Protein AF-W2Y285-F1 (afdb_monomer)

Structure (mmCIF, N/CA/C/O backbone):
data_AF-W2Y285-F1
#
_entry.id   AF-W2Y285-F1
#
loop_
_atom_site.group_PDB
_atom_site.id
_atom_site.type_symbol
_atom_site.label_atom_id
_atom_site.label_alt_id
_atom_site.label_comp_id
_atom_site.label_asym_id
_atom_site.label_entity_id
_atom_site.label_seq_id
_atom_site.pdbx_PDB_ins_code
_atom_site.Cartn_x
_atom_site.Cartn_y
_atom_site.Cartn_z
_atom_site.occupancy
_atom_site.B_iso_or_equiv
_atom_site.auth_seq_id
_atom_site.auth_comp_id
_atom_site.auth_asym_id
_atom_site.auth_atom_id
_atom_site.pdbx_PDB_model_num
ATOM 1 N N . MET A 1 1 ? -19.861 -3.369 19.727 1.00 42.53 1 MET A N 1
ATOM 2 C CA . MET A 1 1 ? -20.508 -2.576 18.660 1.00 42.53 1 MET A CA 1
ATOM 3 C C . MET A 1 1 ? -19.408 -2.102 17.716 1.00 42.53 1 MET A C 1
ATOM 5 O O . MET A 1 1 ? -18.874 -1.024 17.907 1.00 42.53 1 MET A O 1
ATOM 9 N N . ILE A 1 2 ? -18.931 -2.977 16.824 1.00 50.28 2 ILE A N 1
ATOM 10 C CA . ILE A 1 2 ? -17.617 -2.781 16.173 1.00 50.28 2 ILE A CA 1
ATOM 11 C C . ILE A 1 2 ? -17.681 -1.735 15.048 1.00 50.28 2 ILE A C 1
ATOM 13 O O . ILE A 1 2 ? -16.679 -1.100 14.750 1.00 50.28 2 ILE A O 1
ATOM 17 N N . LEU A 1 3 ? -18.869 -1.461 14.503 1.00 57.12 3 LEU A N 1
ATOM 18 C CA . LEU A 1 3 ? -19.083 -0.427 13.496 1.00 57.12 3 LEU A CA 1
ATOM 19 C C . LEU A 1 3 ? -20.461 0.212 13.722 1.00 57.12 3 LEU A C 1
ATOM 21 O O . LEU A 1 3 ? -21.474 -0.312 13.271 1.00 57.12 3 LEU A O 1
ATOM 25 N N . ASN A 1 4 ? -20.518 1.327 14.459 1.00 66.38 4 ASN A N 1
ATOM 26 C CA . ASN A 1 4 ? -21.717 2.175 14.528 1.00 66.38 4 ASN A CA 1
ATOM 27 C C . ASN A 1 4 ? -21.811 3.011 13.239 1.00 66.38 4 ASN A C 1
ATOM 29 O O . ASN A 1 4 ? -21.623 4.226 13.264 1.00 66.38 4 ASN A O 1
ATOM 33 N N . LEU A 1 5 ? -21.958 2.332 12.098 1.00 68.94 5 LEU A N 1
ATOM 34 C CA . LEU A 1 5 ? -21.995 2.971 10.787 1.00 68.94 5 LEU A CA 1
ATOM 35 C C . LEU A 1 5 ? -23.399 3.505 10.518 1.00 68.94 5 LEU A C 1
ATOM 37 O O . LEU A 1 5 ? -24.388 2.787 10.673 1.00 68.94 5 LEU A O 1
ATOM 41 N N . SER A 1 6 ? -23.487 4.754 10.069 1.00 82.62 6 SER A N 1
ATOM 42 C CA . SER A 1 6 ? -24.743 5.279 9.538 1.00 82.62 6 SER A CA 1
ATOM 43 C C . SER A 1 6 ? -25.088 4.594 8.209 1.00 82.62 6 SER A C 1
ATOM 45 O O . SER A 1 6 ? -24.205 4.124 7.490 1.00 82.62 6 SER A O 1
ATOM 47 N N . VAL A 1 7 ? -26.373 4.569 7.841 1.00 80.12 7 VAL A N 1
ATOM 48 C CA . VAL A 1 7 ? -26.841 4.002 6.556 1.00 80.12 7 VAL A CA 1
ATOM 49 C C . VAL A 1 7 ? -26.104 4.627 5.364 1.00 80.12 7 VAL A C 1
ATOM 51 O O . VAL A 1 7 ? -25.733 3.934 4.421 1.00 80.12 7 VAL A O 1
ATOM 54 N N . VAL A 1 8 ? -25.815 5.929 5.447 1.00 81.62 8 VAL A N 1
ATOM 55 C CA . VAL A 1 8 ? -25.022 6.661 4.449 1.00 81.62 8 VAL A CA 1
ATOM 56 C C . VAL A 1 8 ? -23.602 6.100 4.362 1.00 81.62 8 VAL A C 1
ATOM 58 O O . VAL A 1 8 ? -23.109 5.832 3.271 1.00 81.62 8 VAL A O 1
ATOM 61 N N . GLN A 1 9 ? -22.942 5.866 5.498 1.00 81.50 9 GLN A N 1
ATOM 62 C CA . GLN A 1 9 ? -21.601 5.281 5.501 1.00 81.50 9 GLN A CA 1
ATOM 63 C C . GLN A 1 9 ? -21.611 3.858 4.944 1.00 81.50 9 GLN A C 1
ATOM 65 O O . GLN A 1 9 ? -20.727 3.525 4.168 1.00 81.50 9 GLN A O 1
ATOM 70 N N . LEU A 1 10 ? -22.614 3.039 5.264 1.00 83.62 10 LEU A N 1
ATOM 71 C CA . LEU A 1 10 ? -22.713 1.680 4.727 1.00 83.62 10 LEU A CA 1
ATOM 72 C C . LEU A 1 10 ? -22.842 1.665 3.193 1.00 83.62 10 LEU A C 1
ATOM 74 O O . LEU A 1 10 ? -22.240 0.817 2.540 1.00 83.62 10 LEU A O 1
ATOM 78 N N . LEU A 1 11 ? -23.580 2.624 2.623 1.00 87.06 11 LEU A N 1
ATOM 79 C CA . LEU A 1 11 ? -23.761 2.758 1.176 1.00 87.06 11 LEU A CA 1
ATOM 80 C C . LEU A 1 11 ? -22.471 3.206 0.464 1.00 87.06 11 LEU A C 1
ATOM 82 O O . LEU A 1 11 ? -22.126 2.676 -0.591 1.00 87.06 11 LEU A O 1
ATOM 86 N N . PHE A 1 12 ? -21.757 4.183 1.031 1.00 91.06 12 PHE A N 1
ATOM 87 C CA . PHE A 1 12 ? -20.590 4.798 0.385 1.00 91.06 12 PHE A CA 1
ATOM 88 C C . PHE A 1 12 ? -19.251 4.148 0.746 1.00 91.06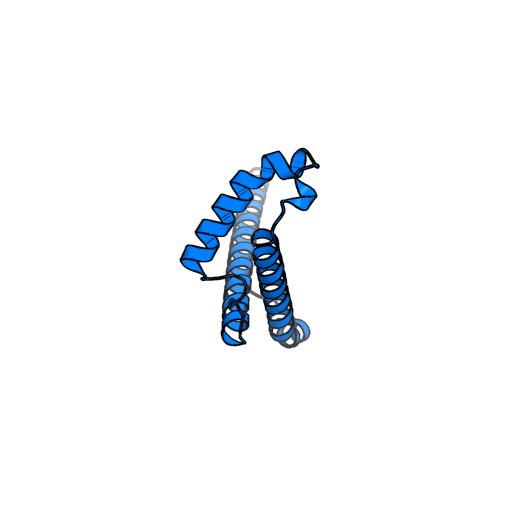 12 PHE A C 1
ATOM 90 O O . PHE A 1 12 ? -18.280 4.324 0.009 1.00 91.06 12 PHE A O 1
ATOM 97 N N . LEU A 1 13 ? -19.174 3.377 1.833 1.00 88.44 13 LEU A N 1
ATOM 98 C CA . LEU A 1 13 ? -17.935 2.730 2.265 1.00 88.44 13 LEU A CA 1
ATOM 99 C C . LEU A 1 13 ? -17.356 1.794 1.188 1.00 88.44 13 LEU A C 1
ATOM 101 O O . LEU A 1 13 ? -16.164 1.931 0.910 1.00 88.44 13 LEU A O 1
ATOM 105 N N . PRO A 1 14 ? -18.129 0.903 0.528 1.00 90.00 14 PRO A N 1
ATOM 106 C CA . PRO A 1 14 ? -17.562 0.032 -0.499 1.00 90.00 14 PRO A CA 1
ATOM 107 C C . PRO A 1 14 ? -17.004 0.811 -1.708 1.00 90.00 14 PRO A C 1
ATOM 109 O O . PRO A 1 14 ? -15.838 0.595 -2.037 1.00 90.00 14 PRO A O 1
ATOM 112 N N . PRO A 1 15 ? -17.730 1.765 -2.333 1.00 93.31 15 PRO A N 1
ATOM 113 C CA . PRO A 1 15 ? -17.168 2.591 -3.406 1.00 93.31 15 PRO A CA 1
ATOM 114 C C . PRO A 1 15 ? -15.920 3.379 -2.990 1.00 93.31 15 PRO A C 1
ATOM 116 O O . PRO A 1 15 ? -14.939 3.416 -3.733 1.00 93.31 15 PRO A O 1
ATOM 119 N N . VAL A 1 16 ? -15.921 3.974 -1.793 1.00 93.12 16 VAL A N 1
ATOM 120 C CA . VAL A 1 16 ? -14.765 4.726 -1.280 1.00 93.12 16 VAL A CA 1
ATOM 121 C C . VAL A 1 16 ? -13.562 3.808 -1.078 1.00 93.12 16 VAL A C 1
ATOM 123 O O . VAL A 1 16 ? -12.454 4.164 -1.475 1.00 93.12 16 VAL A O 1
ATOM 126 N N . LEU A 1 17 ? -13.760 2.607 -0.530 1.00 93.44 17 LEU A N 1
ATOM 127 C CA . LEU A 1 17 ? -12.687 1.625 -0.372 1.00 93.44 17 LEU A CA 1
ATOM 128 C C . LEU A 1 17 ? -12.090 1.210 -1.718 1.00 93.44 17 LEU A C 1
ATOM 130 O O . LEU A 1 17 ? -10.868 1.108 -1.826 1.00 93.44 17 LEU A O 1
ATOM 134 N N . LEU A 1 18 ? -12.915 1.014 -2.749 1.00 95.31 18 LEU A N 1
ATOM 135 C CA . LEU A 1 18 ? -12.426 0.699 -4.094 1.00 95.31 18 LEU A CA 1
ATOM 136 C C . LEU A 1 18 ? -11.604 1.848 -4.684 1.00 95.31 18 LEU A C 1
ATOM 138 O O . LEU A 1 18 ? -10.542 1.602 -5.256 1.00 95.31 18 LEU A O 1
ATOM 142 N N . LEU A 1 19 ? -12.047 3.095 -4.501 1.00 95.50 19 LEU A N 1
ATOM 143 C CA . LEU A 1 19 ? -11.304 4.276 -4.948 1.00 95.50 19 LEU A CA 1
ATOM 144 C C . LEU A 1 19 ? -9.962 4.408 -4.226 1.00 95.50 19 LEU A C 1
ATOM 146 O O . LEU A 1 19 ? -8.930 4.561 -4.879 1.00 95.50 19 LEU A O 1
ATOM 150 N N . LEU A 1 20 ? -9.953 4.294 -2.897 1.00 95.00 20 LEU A N 1
ATOM 151 C CA . LEU A 1 20 ? -8.725 4.343 -2.100 1.00 95.00 20 LEU A CA 1
ATOM 152 C C . LEU A 1 20 ? -7.759 3.219 -2.484 1.00 95.00 20 LEU A C 1
ATOM 154 O O . LEU A 1 20 ? -6.559 3.453 -2.608 1.00 95.00 20 LEU A O 1
ATOM 158 N N . SER A 1 21 ? -8.282 2.021 -2.740 1.00 95.88 21 SER A N 1
ATOM 159 C CA . SER A 1 21 ? -7.494 0.874 -3.196 1.00 95.88 21 SER A CA 1
ATOM 160 C C . SER A 1 21 ? -6.886 1.120 -4.570 1.00 95.88 21 SER A C 1
ATOM 162 O O . SER A 1 21 ? -5.688 0.922 -4.761 1.00 95.88 21 SER A O 1
ATOM 164 N N . GLY A 1 22 ? -7.687 1.607 -5.520 1.00 95.00 22 GLY A N 1
ATOM 165 C CA . GLY A 1 22 ? -7.214 1.969 -6.852 1.00 95.00 22 GLY A CA 1
ATOM 166 C C . GLY A 1 22 ? -6.124 3.039 -6.801 1.00 95.00 22 GLY A C 1
ATOM 167 O O . GLY A 1 22 ? -5.087 2.883 -7.441 1.00 95.00 22 GLY A O 1
ATOM 168 N N . LEU A 1 23 ? -6.310 4.078 -5.983 1.00 95.44 23 LEU A N 1
ATOM 169 C CA . LEU A 1 23 ? -5.310 5.127 -5.772 1.00 95.44 23 LEU A CA 1
ATOM 170 C C . LEU A 1 23 ? -4.030 4.587 -5.130 1.00 95.44 23 LEU A C 1
ATOM 172 O O . LEU A 1 23 ? -2.937 4.939 -5.570 1.00 95.44 23 LEU A O 1
ATOM 176 N N . ALA A 1 24 ? -4.132 3.731 -4.114 1.00 94.62 24 ALA A N 1
ATOM 177 C CA . ALA A 1 24 ? -2.968 3.139 -3.461 1.00 94.62 24 ALA A CA 1
ATOM 178 C C . ALA A 1 24 ? -2.146 2.290 -4.443 1.00 94.62 24 ALA A C 1
ATOM 180 O O . ALA A 1 24 ? -0.929 2.458 -4.545 1.00 94.62 24 ALA A O 1
ATOM 181 N N . LEU A 1 25 ? -2.816 1.437 -5.220 1.00 94.56 25 LEU A N 1
ATOM 182 C CA . LEU A 1 25 ? -2.170 0.605 -6.233 1.00 94.56 25 LEU A CA 1
ATOM 183 C C . LEU A 1 25 ? -1.578 1.449 -7.370 1.00 94.56 25 LEU A C 1
ATOM 185 O O . LEU A 1 25 ? -0.445 1.214 -7.784 1.00 94.56 25 LEU A O 1
ATOM 189 N N . PHE A 1 26 ? -2.287 2.477 -7.835 1.00 93.00 26 PHE A N 1
ATOM 190 C CA . PHE A 1 26 ? -1.776 3.399 -8.850 1.00 93.00 26 PHE A CA 1
ATOM 191 C C . PHE A 1 26 ? -0.509 4.126 -8.376 1.00 93.00 26 PHE A C 1
ATOM 193 O O . PHE A 1 26 ? 0.488 4.181 -9.099 1.00 93.00 26 PHE A O 1
ATOM 200 N N . ASN A 1 27 ? -0.508 4.629 -7.138 1.00 92.75 27 ASN A N 1
ATOM 201 C CA . ASN A 1 27 ? 0.667 5.268 -6.548 1.00 92.75 27 ASN A CA 1
ATOM 202 C C . ASN A 1 27 ? 1.832 4.288 -6.405 1.00 92.75 27 ASN A C 1
ATOM 204 O O . ASN A 1 27 ? 2.953 4.623 -6.786 1.00 92.75 27 ASN A O 1
ATOM 208 N N . PHE A 1 28 ? 1.575 3.064 -5.940 1.00 91.94 28 PHE A N 1
ATOM 209 C CA . PHE A 1 28 ? 2.598 2.022 -5.877 1.00 91.94 28 PHE A CA 1
ATOM 210 C C . PHE A 1 28 ? 3.205 1.741 -7.256 1.00 91.94 28 PHE A C 1
ATOM 212 O O . PHE A 1 28 ? 4.425 1.697 -7.399 1.00 91.94 28 PHE A O 1
ATOM 219 N N . GLN A 1 29 ? 2.373 1.606 -8.291 1.00 90.50 29 GLN A N 1
ATOM 220 C CA . GLN A 1 29 ? 2.837 1.370 -9.657 1.00 90.50 29 GLN A CA 1
ATOM 221 C C . GLN A 1 29 ? 3.720 2.516 -10.168 1.00 90.50 29 GLN A C 1
ATOM 223 O O . GLN A 1 29 ? 4.740 2.263 -10.813 1.00 90.50 29 GLN A O 1
ATOM 228 N N . ASN A 1 30 ? 3.364 3.765 -9.865 1.00 89.62 30 ASN A N 1
ATOM 229 C CA . ASN A 1 30 ? 4.163 4.930 -10.246 1.00 89.62 30 ASN A CA 1
ATOM 230 C C . ASN A 1 30 ? 5.498 4.981 -9.504 1.00 89.62 30 ASN A C 1
ATOM 232 O O . ASN A 1 30 ? 6.527 5.207 -10.136 1.00 89.62 30 ASN A O 1
ATOM 236 N N . VAL A 1 31 ? 5.502 4.709 -8.197 1.00 89.00 31 VAL A N 1
ATOM 237 C CA . VAL A 1 31 ? 6.738 4.623 -7.407 1.00 89.00 31 VAL A CA 1
ATOM 238 C C . VAL A 1 31 ? 7.624 3.495 -7.927 1.00 89.00 31 VAL A C 1
ATOM 240 O O . VAL A 1 31 ? 8.816 3.704 -8.135 1.00 89.00 31 VAL A O 1
ATOM 243 N N . PHE A 1 32 ? 7.059 2.322 -8.215 1.00 88.94 32 PHE A N 1
ATOM 244 C CA . PHE A 1 32 ? 7.833 1.198 -8.732 1.00 88.94 32 PHE A CA 1
ATOM 245 C C . PHE A 1 32 ? 8.454 1.523 -10.096 1.00 88.94 32 PHE A C 1
ATOM 247 O O . PHE A 1 32 ? 9.646 1.304 -10.304 1.00 88.94 32 PHE A O 1
ATOM 254 N N . ARG A 1 33 ? 7.691 2.145 -11.002 1.00 86.31 33 ARG A N 1
ATOM 255 C CA . ARG A 1 33 ? 8.219 2.627 -12.287 1.00 86.31 33 ARG A CA 1
ATOM 256 C C . ARG A 1 33 ? 9.307 3.677 -12.113 1.00 86.31 33 ARG A C 1
ATOM 258 O O . ARG A 1 33 ? 10.324 3.597 -12.798 1.00 86.31 33 ARG A O 1
ATOM 265 N N . PHE A 1 34 ? 9.121 4.621 -11.196 1.00 84.50 34 PHE A N 1
ATOM 266 C CA . PHE A 1 34 ? 10.121 5.637 -10.885 1.00 84.50 34 PHE A CA 1
ATOM 267 C C . PHE A 1 34 ? 11.428 5.011 -10.383 1.00 84.50 34 PHE A C 1
ATOM 269 O O . PHE A 1 34 ? 12.497 5.382 -10.855 1.00 84.50 34 PHE A O 1
ATOM 276 N N . LEU A 1 35 ? 11.356 3.998 -9.513 1.00 83.44 35 LEU A N 1
ATOM 277 C CA . LEU A 1 35 ? 12.538 3.257 -9.059 1.00 83.44 35 LEU A CA 1
ATOM 278 C C . LEU A 1 35 ? 13.272 2.556 -10.211 1.00 83.44 35 LEU A C 1
ATOM 280 O O . LEU A 1 35 ? 14.487 2.403 -10.152 1.00 83.44 35 LEU A O 1
ATOM 284 N N . THR A 1 36 ? 12.555 2.154 -11.266 1.00 77.25 36 THR A N 1
ATOM 285 C CA . THR A 1 36 ? 13.150 1.563 -12.478 1.00 77.25 36 THR A CA 1
ATOM 286 C C . THR A 1 36 ? 13.627 2.573 -13.521 1.00 77.25 36 THR A C 1
ATOM 288 O O . THR A 1 36 ? 14.245 2.171 -14.509 1.00 77.25 36 THR A O 1
ATOM 291 N N . MET A 1 37 ? 13.362 3.871 -13.346 1.00 79.62 37 MET A N 1
ATOM 292 C CA . MET A 1 37 ? 13.840 4.883 -14.286 1.00 79.62 37 MET A CA 1
ATOM 293 C C . MET A 1 37 ? 15.358 5.033 -14.202 1.00 79.62 37 MET A C 1
ATOM 295 O O . MET A 1 37 ? 15.973 4.959 -13.140 1.00 79.62 37 MET A O 1
ATOM 299 N N . ASN A 1 38 ? 15.980 5.290 -15.352 1.00 72.19 38 ASN A N 1
ATOM 300 C CA . ASN A 1 38 ? 17.409 5.546 -15.405 1.00 72.19 38 ASN A CA 1
ATOM 301 C C . ASN A 1 38 ? 17.718 6.935 -14.823 1.00 72.19 38 ASN A C 1
ATOM 303 O O . ASN A 1 38 ? 17.612 7.951 -15.507 1.00 72.19 38 ASN A O 1
ATOM 307 N N . LEU A 1 39 ? 18.133 6.973 -13.557 1.00 75.56 39 LEU A N 1
ATOM 308 C CA . LEU A 1 39 ? 18.453 8.207 -12.832 1.00 75.56 39 LEU A CA 1
ATOM 309 C C . LEU A 1 39 ? 19.810 8.822 -13.224 1.00 75.56 39 LEU A C 1
ATOM 311 O O . LEU A 1 39 ? 20.244 9.781 -12.590 1.00 75.56 39 LEU A O 1
ATOM 315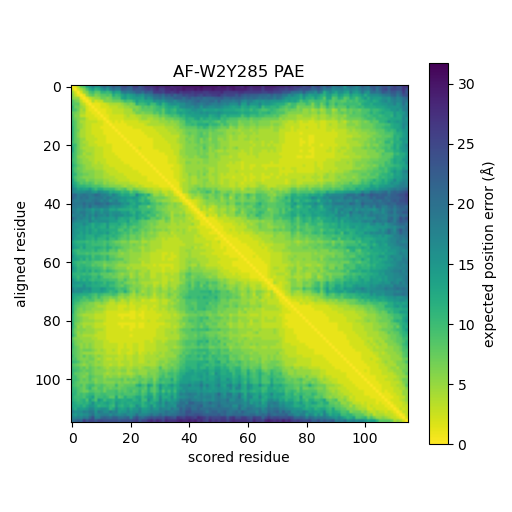 N N . LYS A 1 40 ? 20.495 8.309 -14.260 1.00 73.81 40 LYS A N 1
ATOM 316 C CA . LYS A 1 40 ? 21.845 8.751 -14.659 1.00 73.81 40 LYS A CA 1
ATOM 317 C C . LYS A 1 40 ? 21.939 10.265 -14.890 1.00 73.81 40 LYS A C 1
ATOM 319 O O . LYS A 1 40 ? 22.923 10.865 -14.475 1.00 73.81 40 LYS A O 1
ATOM 324 N N . SER A 1 41 ? 20.906 10.886 -15.462 1.00 77.50 41 SER A N 1
ATOM 325 C CA . SER A 1 41 ? 20.850 12.340 -15.695 1.00 77.50 41 SER A CA 1
ATOM 326 C C . SER A 1 41 ? 20.687 13.176 -14.417 1.00 77.50 41 SER A C 1
ATOM 328 O O . SER A 1 41 ? 20.972 14.366 -14.431 1.00 77.50 41 SER A O 1
ATOM 330 N N . TYR A 1 42 ? 20.259 12.562 -13.309 1.00 79.44 42 TYR A N 1
ATOM 331 C CA . TYR A 1 42 ? 20.017 13.217 -12.016 1.00 79.44 42 TYR A CA 1
ATOM 332 C C . TYR A 1 42 ? 21.129 12.953 -10.993 1.00 79.44 42 TYR A C 1
ATOM 334 O O . TYR A 1 42 ? 21.074 13.448 -9.870 1.00 79.44 42 TYR A O 1
ATOM 342 N N . MET A 1 43 ? 22.169 12.207 -11.382 1.00 79.25 43 MET A N 1
ATOM 343 C CA . MET A 1 43 ? 23.335 11.907 -10.541 1.00 79.25 43 MET A CA 1
ATOM 344 C C . MET A 1 43 ? 24.202 13.133 -10.236 1.00 79.25 43 MET A C 1
ATOM 346 O O . MET A 1 43 ? 25.155 13.021 -9.476 1.00 79.25 43 MET A O 1
ATOM 350 N N . THR A 1 44 ? 23.896 14.298 -10.805 1.00 84.88 44 THR A N 1
ATOM 351 C CA . THR A 1 44 ? 24.502 15.582 -10.426 1.00 84.88 44 THR A CA 1
ATOM 352 C C . THR A 1 44 ? 23.977 16.105 -9.085 1.00 84.88 44 THR A C 1
ATOM 354 O O . THR A 1 44 ? 24.611 16.963 -8.479 1.00 84.88 44 THR A O 1
ATOM 357 N N . ILE A 1 45 ? 22.848 15.579 -8.592 1.00 87.75 45 ILE A N 1
ATOM 358 C CA . ILE A 1 45 ? 22.243 15.966 -7.315 1.00 87.75 45 ILE A CA 1
ATOM 359 C C . ILE A 1 45 ? 22.802 15.062 -6.195 1.00 87.75 45 ILE A C 1
ATOM 361 O O . ILE A 1 45 ? 22.584 13.846 -6.238 1.00 87.75 45 ILE A O 1
ATOM 365 N N . PRO A 1 46 ? 23.456 15.612 -5.150 1.00 86.31 46 PRO A N 1
ATOM 366 C CA . PRO A 1 46 ? 24.084 14.820 -4.082 1.00 86.31 46 PRO A CA 1
ATOM 367 C C . PRO A 1 46 ? 23.123 13.871 -3.353 1.00 86.31 46 PRO A C 1
ATOM 369 O O . PRO A 1 46 ? 23.469 12.728 -3.061 1.00 86.31 46 PRO A O 1
ATOM 372 N N . ALA A 1 47 ? 21.884 14.313 -3.114 1.00 84.62 47 ALA A N 1
ATO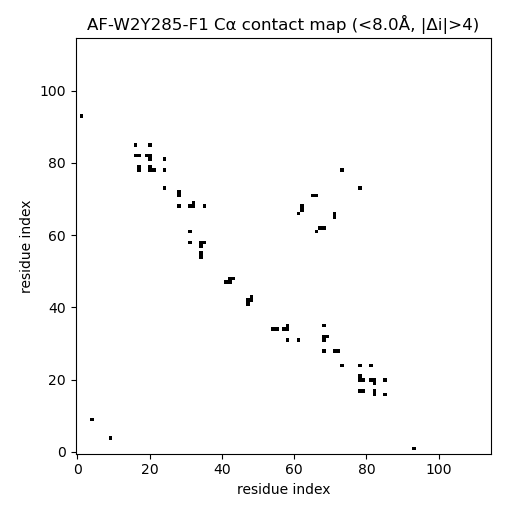M 373 C CA . ALA A 1 47 ? 20.849 13.487 -2.492 1.00 84.62 47 ALA A CA 1
ATOM 374 C C . ALA A 1 47 ? 20.454 12.276 -3.359 1.00 84.62 47 ALA A C 1
ATOM 376 O O . ALA A 1 47 ? 20.149 11.207 -2.841 1.00 84.62 47 ALA A O 1
ATOM 377 N N . VAL A 1 48 ? 20.482 12.412 -4.687 1.00 83.12 48 VAL A N 1
ATOM 378 C CA . VAL A 1 48 ? 20.170 11.303 -5.600 1.00 83.12 48 VAL A CA 1
ATOM 379 C C . VAL A 1 48 ? 21.313 10.290 -5.608 1.00 83.12 48 VAL A C 1
ATOM 381 O O . VAL A 1 48 ? 21.055 9.088 -5.573 1.00 83.12 48 VAL A O 1
ATOM 384 N N . GLN A 1 49 ? 22.570 10.749 -5.578 1.00 84.81 49 GLN A N 1
ATOM 385 C CA . GLN A 1 49 ? 23.731 9.857 -5.473 1.00 84.81 49 GLN A CA 1
ATOM 386 C C . GLN A 1 49 ? 23.706 9.014 -4.195 1.00 84.81 49 GLN A C 1
ATOM 388 O O . GLN A 1 49 ? 23.953 7.808 -4.263 1.00 84.81 49 GLN A O 1
ATOM 393 N N . SER A 1 50 ? 23.389 9.621 -3.048 1.00 86.81 50 SER A N 1
ATOM 394 C CA . SER A 1 50 ? 23.358 8.909 -1.765 1.00 86.81 50 SER A CA 1
ATOM 395 C C . SER A 1 50 ? 22.193 7.919 -1.662 1.00 86.81 50 SER A C 1
ATOM 397 O O . SER A 1 50 ? 22.344 6.853 -1.063 1.00 86.81 50 SER A O 1
ATOM 399 N N . LEU A 1 51 ? 21.049 8.227 -2.281 1.00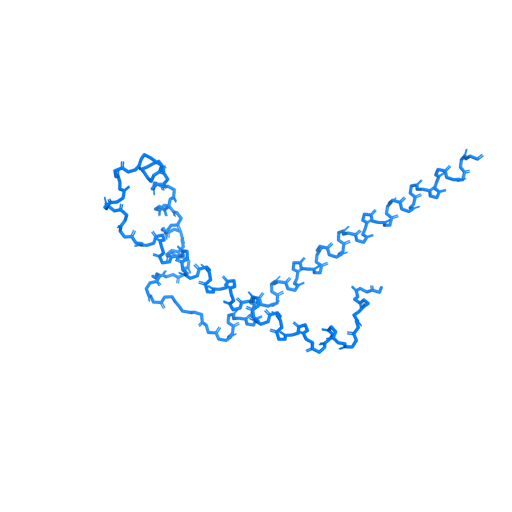 85.50 51 LEU A N 1
ATOM 400 C CA . LEU A 1 51 ? 19.860 7.369 -2.266 1.00 85.50 51 LEU A CA 1
ATOM 401 C C . LEU A 1 51 ? 19.883 6.262 -3.328 1.00 85.50 51 LEU A C 1
ATOM 403 O O . LEU A 1 51 ? 19.254 5.219 -3.131 1.00 85.50 51 LEU A O 1
ATOM 407 N N . LYS A 1 52 ? 20.629 6.439 -4.425 1.00 85.00 52 LYS A N 1
ATOM 408 C CA . LYS A 1 52 ? 20.717 5.467 -5.525 1.00 85.00 52 LYS A CA 1
ATOM 409 C C . 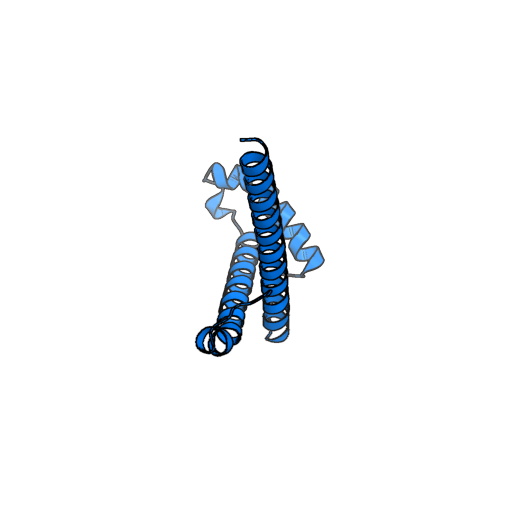LYS A 1 52 ? 20.989 4.017 -5.090 1.00 85.00 52 LYS A C 1
ATOM 411 O O . LYS A 1 52 ? 20.245 3.151 -5.544 1.00 85.00 52 LYS A O 1
ATOM 416 N N . PRO A 1 53 ? 21.979 3.695 -4.232 1.00 86.44 53 PRO A N 1
ATOM 417 C CA . PRO A 1 53 ? 22.231 2.301 -3.857 1.00 86.44 53 PRO A CA 1
ATOM 418 C C . PRO A 1 53 ? 21.049 1.658 -3.118 1.00 86.44 53 PRO A C 1
ATOM 420 O O . PRO A 1 53 ? 20.814 0.459 -3.261 1.00 86.44 53 PRO A O 1
ATOM 423 N N . TYR A 1 54 ? 20.280 2.437 -2.353 1.00 87.25 54 TYR A N 1
ATOM 424 C CA . TYR A 1 54 ? 19.074 1.951 -1.681 1.00 87.25 54 TYR A CA 1
ATOM 425 C C . TYR A 1 54 ? 17.929 1.758 -2.671 1.00 87.25 54 TYR A C 1
ATOM 427 O O . TYR A 1 54 ? 17.269 0.720 -2.646 1.00 87.25 54 TYR A O 1
ATOM 435 N N . ALA A 1 55 ? 17.737 2.719 -3.578 1.00 85.50 55 ALA A N 1
ATOM 436 C CA . ALA A 1 55 ? 16.748 2.622 -4.645 1.00 85.50 55 ALA A CA 1
ATOM 437 C C . ALA A 1 55 ? 17.009 1.407 -5.552 1.00 85.50 55 ALA A C 1
ATOM 439 O O . ALA A 1 55 ? 16.074 0.676 -5.864 1.00 85.50 55 ALA A O 1
ATOM 440 N N . ASP A 1 56 ? 18.271 1.132 -5.896 1.00 87.19 56 ASP A N 1
ATOM 441 C CA . ASP A 1 56 ? 18.662 -0.041 -6.684 1.00 87.19 56 ASP A CA 1
ATOM 442 C C . ASP A 1 56 ? 18.361 -1.351 -5.943 1.00 87.19 56 ASP A C 1
ATOM 444 O O . ASP A 1 56 ? 17.788 -2.266 -6.529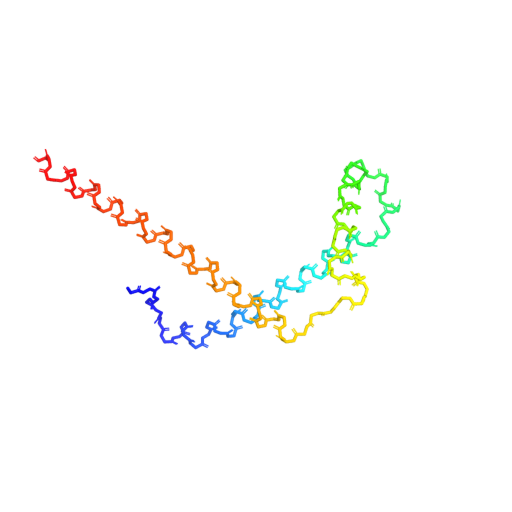 1.00 87.19 56 ASP A O 1
ATOM 448 N N . LYS A 1 57 ? 18.689 -1.449 -4.646 1.00 89.19 57 LYS A N 1
ATOM 449 C CA . LYS A 1 57 ? 18.363 -2.637 -3.833 1.00 89.19 57 LYS A CA 1
ATOM 450 C C . LYS A 1 57 ? 16.857 -2.875 -3.745 1.00 89.19 57 LYS A C 1
ATOM 452 O O . LYS A 1 57 ? 16.409 -4.005 -3.924 1.00 89.19 57 LYS A O 1
ATOM 457 N N . LEU A 1 58 ? 16.086 -1.814 -3.500 1.00 88.19 58 LEU A N 1
ATOM 458 C CA . LEU A 1 58 ? 14.625 -1.876 -3.472 1.00 88.19 58 LEU A CA 1
ATOM 459 C C . LEU A 1 58 ? 14.074 -2.300 -4.831 1.00 88.19 58 LEU A C 1
ATOM 461 O O . LEU A 1 58 ? 13.230 -3.188 -4.890 1.00 88.19 58 LEU A O 1
ATOM 465 N N . ARG A 1 59 ? 14.595 -1.731 -5.923 1.00 88.06 59 ARG A N 1
ATOM 466 C CA . ARG A 1 59 ? 14.237 -2.129 -7.284 1.00 88.06 59 ARG A CA 1
ATOM 467 C C . ARG A 1 59 ? 14.478 -3.617 -7.511 1.00 88.06 59 ARG A C 1
ATOM 469 O O . ARG A 1 59 ? 13.560 -4.291 -7.958 1.00 88.06 59 ARG A O 1
ATOM 476 N N . TYR A 1 60 ? 15.667 -4.130 -7.196 1.00 89.31 60 TYR A N 1
ATOM 477 C CA . TYR A 1 60 ? 15.986 -5.547 -7.397 1.00 89.31 60 TYR A CA 1
ATOM 478 C C . TYR A 1 60 ? 15.071 -6.468 -6.588 1.00 89.31 60 TYR A C 1
ATOM 480 O O . TYR A 1 60 ? 14.552 -7.438 -7.135 1.00 89.31 60 TYR A O 1
ATOM 488 N N . ALA A 1 61 ? 14.823 -6.145 -5.316 1.00 89.25 61 ALA A N 1
ATOM 489 C CA . ALA A 1 61 ? 13.914 -6.923 -4.477 1.00 89.25 61 ALA A CA 1
ATOM 490 C C . ALA A 1 61 ? 12.479 -6.921 -5.034 1.00 89.25 61 ALA A C 1
ATOM 492 O O . ALA A 1 61 ? 11.838 -7.968 -5.119 1.00 89.25 61 ALA A O 1
ATOM 493 N N . LEU A 1 62 ? 11.986 -5.754 -5.463 1.00 88.69 62 LEU A N 1
ATOM 494 C CA . LEU A 1 62 ? 10.656 -5.621 -6.053 1.00 88.69 62 LEU A CA 1
ATOM 495 C C . LEU A 1 62 ? 10.554 -6.347 -7.400 1.00 88.69 62 LEU A C 1
ATOM 497 O O . LEU A 1 62 ? 9.574 -7.048 -7.626 1.00 88.69 62 LEU A O 1
ATOM 501 N N . GLU A 1 63 ? 11.561 -6.243 -8.271 1.00 88.94 63 GLU A N 1
ATOM 502 C CA . GLU A 1 63 ? 11.593 -6.953 -9.557 1.00 88.94 63 GLU A CA 1
ATOM 503 C C . GLU A 1 63 ? 11.646 -8.478 -9.384 1.00 88.94 63 GLU A C 1
ATOM 505 O O . GLU A 1 63 ? 11.065 -9.201 -10.193 1.00 88.94 63 GLU A O 1
ATOM 510 N N . GLN A 1 64 ? 12.290 -8.978 -8.325 1.00 89.62 64 GLN A N 1
ATOM 511 C CA . GLN A 1 64 ? 12.350 -10.410 -8.025 1.00 89.62 64 GLN A CA 1
ATOM 512 C C . GLN A 1 64 ? 10.990 -10.977 -7.592 1.00 89.62 64 GLN A C 1
ATOM 514 O O . GLN A 1 64 ? 10.651 -12.099 -7.962 1.00 89.62 64 GLN A O 1
ATOM 519 N N . VAL A 1 65 ? 10.215 -10.217 -6.813 1.00 86.69 65 VAL A N 1
ATOM 520 C CA . VAL A 1 65 ? 8.916 -10.669 -6.284 1.00 86.69 65 VAL A CA 1
ATOM 521 C C . VAL A 1 65 ? 7.772 -10.384 -7.261 1.00 86.69 65 VAL A C 1
ATOM 523 O O . VAL A 1 65 ? 6.873 -11.205 -7.419 1.00 86.69 65 VAL A O 1
ATOM 526 N N . LEU A 1 66 ? 7.790 -9.219 -7.911 1.00 85.75 66 LEU A N 1
ATOM 527 C CA . LEU A 1 66 ? 6.673 -8.699 -8.710 1.00 85.75 66 LEU A CA 1
ATOM 528 C C . LEU A 1 66 ? 6.918 -8.773 -10.224 1.00 85.75 66 LEU A C 1
ATOM 530 O O . LEU A 1 66 ? 6.011 -8.493 -11.010 1.00 85.75 66 LEU A O 1
ATOM 534 N N . GLY A 1 67 ? 8.129 -9.134 -10.650 1.00 86.88 67 GLY A N 1
ATOM 535 C CA . GLY A 1 67 ? 8.546 -9.084 -12.048 1.00 86.88 67 GLY A CA 1
ATOM 536 C C . GLY A 1 67 ? 8.890 -7.666 -12.518 1.00 86.88 67 GLY A C 1
ATOM 537 O O . GLY A 1 67 ? 9.014 -6.723 -11.738 1.00 86.88 67 GLY A O 1
ATOM 538 N N . LYS A 1 68 ? 9.061 -7.487 -13.833 1.00 85.69 68 LYS A N 1
ATOM 539 C CA . LYS A 1 68 ? 9.483 -6.196 -14.402 1.00 85.69 68 LYS A CA 1
ATOM 540 C C . LYS A 1 68 ? 8.409 -5.119 -14.206 1.00 85.69 68 LYS A C 1
ATOM 542 O O . LYS A 1 68 ? 7.251 -5.317 -14.582 1.00 85.69 68 LYS A O 1
ATOM 547 N N . ALA A 1 69 ? 8.811 -3.931 -13.747 1.00 81.50 69 ALA A N 1
ATOM 548 C CA . ALA A 1 69 ? 7.903 -2.794 -13.545 1.00 81.50 69 ALA A CA 1
ATOM 549 C C . ALA A 1 69 ? 7.171 -2.342 -14.825 1.00 81.50 69 ALA A C 1
ATOM 551 O O . ALA A 1 69 ? 6.060 -1.812 -14.758 1.00 81.50 69 ALA A O 1
ATOM 552 N N . SER A 1 70 ? 7.766 -2.564 -16.003 1.00 77.75 70 SER A N 1
ATOM 553 C CA . SER A 1 70 ? 7.156 -2.239 -17.299 1.00 77.75 70 SER A CA 1
ATOM 554 C C . SER A 1 70 ? 5.963 -3.138 -17.643 1.00 77.75 70 SER A C 1
ATOM 556 O O . SER A 1 70 ? 4.983 -2.661 -18.216 1.00 77.75 70 SER A O 1
ATOM 558 N N . SER A 1 71 ? 6.020 -4.418 -17.268 1.00 79.88 71 SER A N 1
ATOM 559 C CA . SER A 1 71 ? 4.931 -5.385 -17.45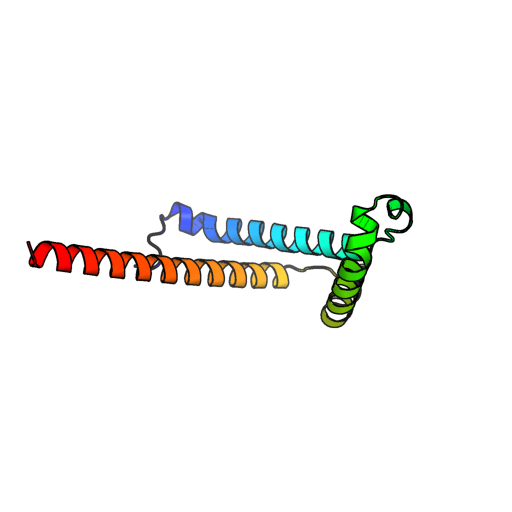3 1.00 79.88 71 SER A CA 1
ATOM 560 C C . SER A 1 71 ? 3.934 -5.398 -16.296 1.00 79.88 71 SER A C 1
ATOM 562 O O . SER A 1 71 ? 2.843 -5.945 -16.439 1.00 79.88 71 SER A O 1
ATOM 564 N N . PHE A 1 72 ? 4.290 -4.800 -15.159 1.00 82.44 72 PHE A N 1
ATOM 565 C CA . PHE A 1 72 ? 3.469 -4.812 -13.959 1.00 82.44 72 PHE A CA 1
ATOM 566 C C . PHE A 1 72 ? 2.197 -3.968 -14.139 1.00 82.44 72 PHE A C 1
ATOM 568 O O . PHE A 1 72 ? 2.251 -2.762 -14.418 1.00 82.44 72 PHE A O 1
ATOM 575 N N . LYS A 1 73 ? 1.038 -4.618 -13.999 1.00 85.12 73 LYS A N 1
ATOM 576 C CA . LYS A 1 73 ? -0.288 -4.003 -14.103 1.00 85.12 73 LYS A CA 1
ATOM 577 C C . LYS A 1 73 ? -1.208 -4.586 -13.043 1.00 85.12 73 LYS A C 1
ATOM 579 O O . LYS A 1 73 ? -1.288 -5.800 -12.885 1.00 85.12 73 LYS A O 1
ATOM 584 N N . PHE A 1 74 ? -1.956 -3.713 -12.385 1.00 89.12 74 PHE A N 1
ATOM 585 C CA . PHE A 1 74 ? -3.034 -4.125 -11.504 1.00 89.12 74 PHE A CA 1
ATOM 586 C C . PHE A 1 74 ? -4.318 -4.349 -12.297 1.00 89.12 74 PHE A C 1
ATOM 588 O O . PHE A 1 74 ? -4.637 -3.607 -13.224 1.00 89.12 74 PHE A O 1
ATOM 595 N N . ASN A 1 75 ? -5.055 -5.384 -11.913 1.00 90.62 75 ASN A N 1
ATOM 596 C CA . ASN A 1 75 ? -6.404 -5.651 -12.402 1.00 90.62 75 ASN A CA 1
ATOM 597 C C . ASN A 1 75 ? -7.417 -5.463 -11.262 1.00 90.62 75 ASN A C 1
ATOM 599 O O . ASN A 1 75 ? -7.040 -5.202 -10.117 1.00 90.62 75 ASN A O 1
ATOM 603 N N . VAL A 1 76 ? -8.702 -5.636 -11.570 1.00 90.69 76 VAL A N 1
ATOM 604 C CA . VAL A 1 76 ? -9.789 -5.488 -10.592 1.00 90.69 76 VAL A CA 1
ATOM 605 C C . VAL A 1 76 ? -9.594 -6.402 -9.376 1.00 90.69 76 VAL A C 1
ATOM 607 O O . VAL A 1 76 ? -9.798 -5.957 -8.253 1.00 90.69 76 VAL A O 1
ATOM 610 N N . SER A 1 77 ? -9.112 -7.634 -9.555 1.00 93.62 77 SER A N 1
ATOM 611 C CA . SER A 1 77 ? -8.854 -8.553 -8.438 1.00 93.62 77 SER A CA 1
ATOM 612 C C . SER A 1 77 ? -7.819 -8.008 -7.451 1.00 93.62 77 SER A C 1
ATOM 614 O O . SER A 1 77 ? -7.991 -8.155 -6.244 1.00 93.62 77 SER A O 1
ATOM 616 N N . HIS A 1 78 ? -6.776 -7.325 -7.932 1.00 93.31 78 HIS A N 1
ATOM 617 C CA . HIS A 1 78 ? -5.803 -6.671 -7.051 1.00 93.31 78 HIS A CA 1
ATOM 618 C C . HIS A 1 78 ? -6.430 -5.505 -6.283 1.00 93.31 78 HIS A C 1
ATOM 620 O O . HIS A 1 78 ? -6.158 -5.349 -5.096 1.00 93.31 78 HIS A O 1
ATOM 626 N N . VAL A 1 79 ? -7.294 -4.717 -6.932 1.00 94.62 79 VAL A N 1
ATOM 627 C CA . VAL A 1 79 ? -8.028 -3.617 -6.280 1.00 94.62 79 VAL A CA 1
ATOM 628 C C . VAL A 1 79 ? -8.911 -4.160 -5.158 1.00 94.62 79 VAL A C 1
ATOM 630 O O . VAL A 1 79 ? -8.897 -3.621 -4.054 1.00 94.62 79 VAL A O 1
ATOM 633 N N . LEU A 1 80 ? -9.623 -5.261 -5.408 1.00 95.06 80 LEU A N 1
ATOM 634 C CA . LEU A 1 80 ? -10.452 -5.923 -4.400 1.00 95.06 80 LEU A CA 1
ATOM 635 C C . LEU A 1 80 ? -9.617 -6.466 -3.235 1.00 95.06 80 LEU A C 1
ATOM 637 O O . LEU A 1 80 ? -9.968 -6.238 -2.080 1.00 95.06 80 LEU A O 1
ATOM 641 N N . MET A 1 81 ? -8.488 -7.127 -3.511 1.00 95.00 81 MET A N 1
ATOM 642 C CA . MET A 1 81 ? -7.582 -7.593 -2.454 1.00 95.00 81 MET A CA 1
ATOM 643 C C . MET A 1 81 ? -7.025 -6.434 -1.624 1.00 95.00 81 MET A C 1
ATOM 645 O O . MET A 1 81 ? -6.985 -6.521 -0.399 1.00 95.00 81 MET A O 1
ATOM 649 N N . MET A 1 82 ? -6.647 -5.327 -2.263 1.00 95.44 82 MET A N 1
ATOM 650 C CA . MET A 1 82 ? -6.164 -4.147 -1.548 1.00 95.44 82 MET A CA 1
ATOM 651 C C . MET A 1 82 ? -7.257 -3.532 -0.664 1.00 95.44 82 MET A C 1
ATOM 653 O O . MET A 1 82 ? -6.969 -3.125 0.460 1.00 95.44 82 MET A O 1
ATOM 657 N N . ALA A 1 83 ? -8.518 -3.547 -1.106 1.00 94.56 83 ALA A N 1
ATOM 658 C CA . ALA A 1 83 ? -9.642 -3.101 -0.285 1.00 94.56 83 ALA A CA 1
ATOM 659 C C . ALA A 1 83 ? -9.793 -3.951 0.984 1.00 94.56 83 ALA A C 1
ATOM 661 O O . ALA A 1 83 ? -10.021 -3.405 2.065 1.00 94.56 83 ALA A O 1
ATOM 662 N N . VAL A 1 84 ? -9.600 -5.270 0.876 1.00 94.75 84 VAL A N 1
ATOM 663 C CA . VAL A 1 84 ? -9.584 -6.177 2.036 1.00 94.75 84 VAL A CA 1
ATOM 664 C C . VAL A 1 84 ? -8.427 -5.841 2.975 1.00 94.75 84 VAL A C 1
ATOM 666 O O . VAL A 1 84 ? -8.641 -5.734 4.180 1.00 94.75 84 VAL A O 1
ATOM 669 N N . VAL A 1 85 ? -7.220 -5.614 2.451 1.00 95.50 85 VAL A N 1
ATOM 670 C CA . VAL A 1 85 ? -6.054 -5.236 3.271 1.00 95.50 85 VAL A CA 1
ATOM 671 C C . VAL A 1 85 ? -6.307 -3.931 4.029 1.00 95.50 85 VAL A C 1
ATOM 673 O O . VAL A 1 85 ? -6.090 -3.876 5.239 1.00 95.50 85 VAL A O 1
ATOM 676 N N . ILE A 1 86 ? -6.823 -2.899 3.354 1.00 93.50 86 ILE A N 1
ATOM 677 C CA . ILE A 1 86 ? -7.178 -1.618 3.985 1.00 93.50 86 ILE A CA 1
ATOM 678 C C . ILE A 1 86 ? -8.218 -1.834 5.090 1.00 93.50 86 ILE A C 1
ATOM 680 O O . ILE A 1 86 ? -8.086 -1.280 6.182 1.00 93.50 86 ILE A O 1
ATOM 684 N N . MET A 1 87 ? -9.228 -2.666 4.834 1.00 92.56 87 MET A N 1
ATOM 685 C CA . MET A 1 87 ? -10.264 -2.978 5.815 1.00 92.56 87 MET A CA 1
ATOM 686 C C . MET A 1 87 ? -9.695 -3.701 7.042 1.00 92.56 87 MET A C 1
ATOM 688 O O . MET A 1 87 ? -10.038 -3.341 8.165 1.00 92.56 87 MET A O 1
ATOM 692 N N . LEU A 1 88 ? -8.795 -4.672 6.857 1.00 94.31 88 LEU A N 1
ATOM 693 C CA . LEU A 1 88 ? -8.136 -5.376 7.963 1.00 94.31 88 LEU A CA 1
ATOM 694 C C . LEU A 1 88 ? -7.300 -4.425 8.826 1.00 94.31 88 LEU A C 1
ATOM 696 O O . LEU A 1 88 ? -7.371 -4.499 10.053 1.00 94.31 88 LEU A O 1
ATOM 700 N N . ILE A 1 89 ? -6.560 -3.504 8.201 1.00 93.44 89 ILE A N 1
ATOM 701 C CA . ILE A 1 89 ? -5.795 -2.472 8.916 1.00 93.44 89 ILE A CA 1
ATOM 702 C C . ILE A 1 89 ? -6.739 -1.575 9.726 1.00 93.44 89 ILE A C 1
ATOM 704 O O . ILE A 1 89 ? -6.489 -1.330 10.905 1.00 93.44 89 ILE A O 1
ATOM 708 N N . ALA A 1 90 ? -7.847 -1.130 9.129 1.00 89.81 90 ALA A N 1
ATOM 709 C CA . ALA A 1 90 ? -8.829 -0.292 9.812 1.00 89.81 90 ALA A CA 1
ATOM 710 C C . ALA A 1 90 ? -9.497 -1.014 10.995 1.00 89.81 90 ALA A C 1
ATOM 712 O O . ALA A 1 90 ? -9.693 -0.418 12.053 1.00 89.81 90 ALA A O 1
ATOM 713 N N . ILE A 1 91 ? -9.817 -2.304 10.846 1.00 89.94 91 ILE A N 1
ATOM 714 C CA . ILE A 1 91 ? -10.364 -3.128 11.934 1.00 89.94 91 ILE A CA 1
ATOM 715 C C . ILE A 1 91 ? -9.340 -3.273 13.061 1.00 89.94 91 ILE A C 1
ATOM 717 O O . ILE A 1 91 ? -9.692 -3.104 14.228 1.00 89.94 91 ILE A O 1
ATOM 721 N N . TYR A 1 92 ? -8.080 -3.560 12.729 1.00 92.56 92 TYR A N 1
ATOM 722 C CA . TYR A 1 92 ? -7.014 -3.670 13.720 1.00 92.56 92 TYR A CA 1
ATOM 723 C C . TYR A 1 92 ? -6.844 -2.370 14.523 1.00 92.56 92 TYR A C 1
ATOM 725 O O . TYR A 1 92 ? -6.809 -2.412 15.755 1.00 92.56 92 TYR A O 1
ATOM 733 N N . ASP A 1 93 ? -6.818 -1.220 13.844 1.00 91.75 93 ASP A N 1
ATOM 734 C CA . ASP A 1 93 ? -6.732 0.095 14.488 1.00 91.75 93 ASP A CA 1
ATOM 735 C C . ASP A 1 93 ? -7.951 0.378 15.385 1.00 91.75 93 ASP A C 1
ATOM 737 O O . ASP A 1 93 ? -7.814 0.807 16.534 1.00 91.75 93 ASP A O 1
ATOM 741 N N . ALA A 1 94 ? -9.155 0.038 14.915 1.00 88.25 94 ALA A N 1
ATOM 742 C CA . ALA A 1 94 ? -10.378 0.177 15.699 1.00 88.25 94 ALA A CA 1
ATOM 743 C C . ALA A 1 94 ? -10.357 -0.682 16.978 1.00 88.25 94 ALA A C 1
ATOM 745 O O . ALA A 1 94 ? -10.788 -0.219 18.039 1.00 88.25 94 ALA A O 1
ATOM 746 N N . ILE A 1 95 ? -9.831 -1.909 16.904 1.00 90.94 95 ILE A N 1
ATOM 747 C CA . ILE A 1 95 ? -9.667 -2.796 18.066 1.00 90.94 95 ILE A CA 1
ATOM 748 C C . ILE A 1 95 ? -8.659 -2.201 19.055 1.00 90.94 95 ILE A C 1
ATOM 750 O O . ILE A 1 95 ? -8.973 -2.083 20.240 1.00 90.94 95 ILE A O 1
ATOM 754 N N . GLN A 1 96 ? -7.484 -1.780 18.577 1.00 92.62 96 GLN A N 1
ATOM 755 C CA . GLN A 1 96 ? -6.449 -1.122 19.388 1.00 92.62 96 GLN A CA 1
ATOM 756 C C . GLN A 1 96 ? -7.016 0.078 20.152 1.00 92.62 96 GLN A C 1
ATOM 758 O O . GLN A 1 96 ? -6.912 0.153 21.380 1.00 92.62 96 GLN A O 1
ATOM 763 N N . LYS A 1 97 ? -7.694 0.983 19.442 1.00 91.44 97 LYS A N 1
ATOM 764 C CA . LYS A 1 97 ? -8.290 2.184 20.032 1.00 91.44 97 LYS A CA 1
ATOM 765 C C . LYS A 1 97 ? -9.367 1.848 21.064 1.00 91.44 97 LYS A C 1
ATOM 767 O O . LYS A 1 97 ? -9.416 2.467 22.125 1.00 91.44 97 LYS A O 1
ATOM 772 N N . ASN A 1 98 ? -10.215 0.857 20.790 1.00 89.38 98 ASN A N 1
ATOM 773 C CA . ASN A 1 98 ? -11.249 0.432 21.731 1.00 89.38 98 ASN A CA 1
ATOM 774 C C . ASN A 1 98 ? -10.652 -0.173 23.015 1.00 89.38 98 ASN A C 1
ATOM 776 O O . ASN A 1 98 ? -11.119 0.139 24.110 1.00 89.38 98 ASN A O 1
ATOM 780 N N . ASN A 1 99 ? -9.592 -0.976 22.901 1.00 91.25 99 ASN A N 1
ATOM 781 C CA . ASN A 1 99 ? -8.899 -1.548 24.059 1.00 91.25 99 ASN A CA 1
ATOM 782 C C . ASN A 1 99 ? -8.277 -0.448 24.934 1.00 91.25 99 ASN A C 1
ATOM 784 O O . ASN A 1 99 ? -8.476 -0.439 26.149 1.00 91.25 99 ASN A O 1
ATOM 788 N N . GLN A 1 100 ? -7.619 0.540 24.320 1.00 92.94 100 GLN A N 1
ATOM 789 C CA . GLN A 1 100 ? -7.063 1.691 25.042 1.00 92.94 100 GLN A CA 1
ATOM 790 C C . GLN A 1 100 ? -8.143 2.493 25.781 1.00 92.94 100 GLN A C 1
ATOM 792 O O . GLN A 1 100 ? -7.957 2.871 26.940 1.00 92.94 100 GLN A O 1
ATOM 797 N N . LEU A 1 101 ? -9.291 2.734 25.141 1.00 91.56 101 LEU A N 1
ATOM 798 C CA . LEU A 1 101 ? -10.410 3.443 25.766 1.00 91.56 101 LEU A CA 1
ATOM 799 C C . LEU A 1 101 ? -10.990 2.661 26.953 1.00 91.56 101 LEU A C 1
ATOM 801 O O . LEU A 1 101 ? -11.290 3.259 27.989 1.00 91.56 101 LEU A O 1
ATOM 805 N N . GLN A 1 102 ? -11.109 1.336 26.842 1.00 89.69 102 GLN A N 1
ATOM 806 C CA . GLN A 1 102 ? -11.563 0.490 27.951 1.00 89.69 102 GLN A CA 1
ATOM 807 C C . GLN A 1 102 ? -10.597 0.540 29.137 1.00 89.69 102 GLN A C 1
ATOM 809 O O . GLN A 1 102 ? -11.033 0.721 30.277 1.00 89.69 102 GLN A O 1
ATOM 814 N N . GLU A 1 103 ? -9.289 0.455 28.891 1.00 91.44 103 GLU A N 1
ATOM 815 C CA . GLU A 1 103 ? -8.279 0.576 29.946 1.00 91.44 103 GLU A CA 1
ATOM 816 C C . GLU A 1 103 ? -8.322 1.940 30.644 1.00 91.44 103 GLU A C 1
ATOM 818 O O . GLU A 1 103 ? -8.216 2.020 31.871 1.00 91.44 103 GLU A O 1
ATOM 823 N N . GLN A 1 104 ? -8.506 3.024 29.887 1.00 91.62 104 GLN A N 1
ATOM 824 C CA . GLN A 1 104 ? -8.646 4.367 30.452 1.00 91.62 104 GLN A CA 1
ATOM 825 C C . GLN A 1 104 ? -9.891 4.478 31.336 1.00 91.62 104 GLN A C 1
ATOM 827 O O . GLN A 1 104 ? -9.806 4.982 32.458 1.00 91.62 104 GLN A O 1
ATOM 832 N N . GLN A 1 105 ? -11.032 3.957 30.883 1.00 90.31 105 GLN A N 1
ATOM 833 C CA . GLN A 1 105 ? -12.262 3.956 31.676 1.00 90.31 105 GLN A CA 1
ATOM 834 C C . GLN A 1 105 ? -12.127 3.123 32.957 1.00 90.31 105 GLN A C 1
ATOM 836 O O . GLN A 1 105 ? -12.599 3.543 34.017 1.00 90.31 105 GLN A O 1
ATOM 841 N N . LEU A 1 106 ? -11.448 1.975 32.892 1.00 91.12 106 LEU A N 1
ATOM 842 C CA . LEU A 1 106 ? -11.152 1.149 34.064 1.00 91.12 106 LEU A CA 1
ATOM 843 C C . LEU A 1 106 ? -10.274 1.900 35.075 1.00 91.12 106 LEU A C 1
ATOM 845 O O . LEU A 1 106 ? -10.608 1.931 36.262 1.00 91.12 106 LEU A O 1
ATOM 849 N N . LYS A 1 107 ? -9.209 2.568 34.614 1.00 91.31 107 LYS A N 1
ATOM 850 C CA . LYS A 1 107 ? -8.326 3.386 35.467 1.00 91.31 107 LYS A CA 1
ATOM 851 C C . LYS A 1 107 ? -9.077 4.547 36.125 1.00 91.31 107 LYS A C 1
ATOM 853 O O . LYS A 1 107 ? -8.924 4.772 37.326 1.00 91.31 107 LYS A O 1
ATOM 858 N N . LEU A 1 108 ? -9.929 5.251 35.376 1.00 90.25 108 LEU A N 1
ATOM 859 C CA . LEU A 1 108 ? -10.752 6.346 35.904 1.00 90.25 108 LEU A CA 1
ATOM 860 C C . LEU A 1 108 ? -11.743 5.855 36.970 1.00 90.25 108 LEU A C 1
ATOM 862 O O . LEU A 1 108 ? -11.852 6.468 38.032 1.00 90.25 108 LEU A O 1
ATOM 866 N N . ARG A 1 109 ? -12.408 4.715 36.738 1.00 86.06 109 ARG A N 1
ATOM 867 C CA . ARG A 1 109 ? -13.312 4.099 37.726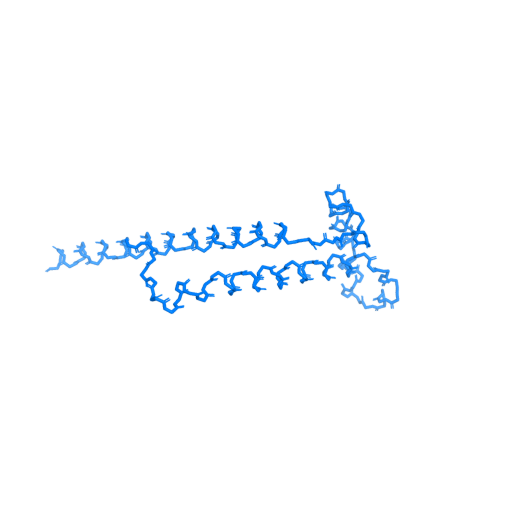 1.00 86.06 109 ARG A CA 1
ATOM 868 C C . ARG A 1 109 ? -12.580 3.659 38.992 1.00 86.06 109 ARG A C 1
ATOM 870 O O . ARG A 1 109 ? -13.092 3.865 40.087 1.00 86.06 109 ARG A O 1
ATOM 877 N N . GLN A 1 110 ? -11.390 3.072 38.868 1.00 86.94 110 GLN A N 1
ATOM 878 C CA . GLN A 1 110 ? -10.578 2.689 40.029 1.00 86.94 110 GLN A CA 1
ATOM 879 C C . GLN A 1 110 ? -10.129 3.906 40.840 1.00 86.94 110 GLN A C 1
ATOM 881 O O . GLN A 1 110 ? -10.168 3.860 42.067 1.00 86.94 110 GLN A O 1
ATOM 886 N N . LYS A 1 111 ? -9.749 5.002 40.172 1.00 85.00 111 LYS A N 1
ATOM 887 C CA . LYS A 1 111 ? -9.390 6.260 40.837 1.00 85.00 111 LYS A CA 1
ATOM 888 C C . LYS A 1 111 ? -10.587 6.873 41.569 1.00 85.00 111 LYS A C 1
ATOM 890 O O . LYS A 1 111 ? -10.444 7.259 42.720 1.00 85.00 111 LYS A O 1
ATOM 895 N N . SER A 1 112 ? -11.765 6.885 40.942 1.00 84.56 112 SER A N 1
ATOM 896 C CA . SER A 1 112 ? -13.005 7.381 41.558 1.00 84.56 112 SER A CA 1
ATOM 897 C C . SER A 1 112 ? -13.481 6.550 42.751 1.00 84.56 112 SER A C 1
ATOM 899 O O . SER A 1 112 ? -14.161 7.098 43.601 1.00 84.56 112 SER A O 1
ATOM 901 N N . LYS A 1 113 ? -13.170 5.248 42.815 1.00 78.56 113 LYS A N 1
ATOM 902 C CA . LYS A 1 113 ? -13.520 4.386 43.961 1.00 78.56 113 LYS A CA 1
ATOM 903 C C . LYS A 1 113 ? -12.560 4.511 45.151 1.00 78.56 113 LYS A C 1
ATOM 905 O O . LYS A 1 113 ? -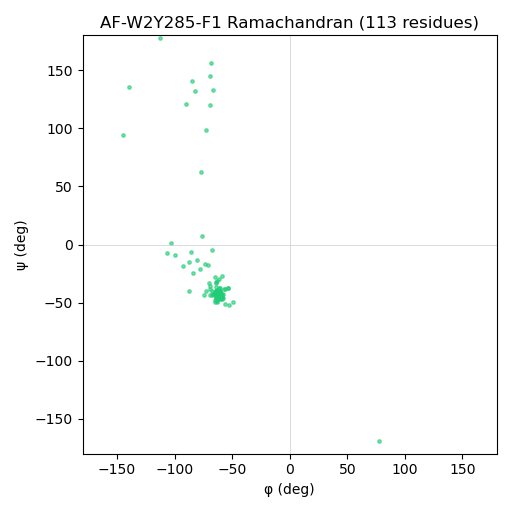12.840 3.946 46.201 1.00 78.56 113 LYS A O 1
ATOM 910 N N . ARG A 1 114 ? -11.397 5.143 44.960 1.00 69.94 114 ARG A N 1
ATOM 911 C CA . ARG A 1 114 ? -10.367 5.348 45.996 1.00 69.94 114 ARG A CA 1
ATOM 912 C C . ARG A 1 114 ? -10.402 6.753 46.610 1.00 69.94 114 ARG A C 1
ATOM 914 O O . ARG A 1 114 ? -9.656 6.987 47.554 1.00 69.94 114 ARG A O 1
ATOM 921 N N . ALA A 1 115 ? -11.188 7.659 46.033 1.00 61.03 115 ALA A N 1
ATOM 922 C CA . ALA A 1 115 ? -11.502 8.977 46.578 1.00 61.03 115 ALA A CA 1
ATOM 923 C C . ALA A 1 115 ? -12.813 8.889 47.365 1.00 61.03 115 ALA A C 1
ATOM 925 O O . ALA A 1 115 ? -12.924 9.621 48.368 1.00 61.03 115 ALA A O 1
#

Radius of gyration: 22.18 Å; Cα contacts (8 Å, |Δi|>4): 41; chains: 1; bounding box: 51×27×64 Å

pLDDT: mean 86.54, std 8.92, range [42.53, 95.88]

Organism: NCBI:txid1317064

Foldseek 3Di:
DLDPDDPVCVVCVVVVLLVVLVVVVVVVLVLLVVLVDDCVVVCVPPVCVVCNVVSVVVNVVCCVVQNDSVPGDDDSVSSVVSSVVVVVVVSVVSVVVVVVVVVVVVVVVVVVVVD

Sequence (115 aa):
MILNLSVVQLLFLPPVLLLLSGLALFNFQNVFRFLTMNLKSYMTIPAVQSLKPYADKLRYALEQVLGKASSFKFNVSHVLMMAVVIMLIAIYDAIQKNNQLQEQQLKLRQKSKRA

Secondary structure (DSSP, 8-state):
------HHHHHHHHHHHHHHHHHHHHHHHHHHHHHHS-GGGGTTSHHHHHHHHHHHHHHHHHHHHH--TTT----HHHHHHHHHHHHHHHHHHHHHHHHHHHHHHHHHHHHHTT-

Solvent-accessible surface area (backbone atoms only — not comparable to full-atom values): 6553 Å² total; per-residue (Å²): 131,96,70,89,65,50,73,68,48,64,68,47,46,59,63,49,37,46,50,54,19,45,50,50,53,51,50,49,52,50,51,49,40,56,50,70,48,83,56,74,88,48,54,84,39,70,70,48,52,72,45,42,68,57,42,50,52,51,38,52,56,46,36,71,77,66,42,55,58,89,77,55,74,86,51,71,69,53,29,53,52,40,29,51,52,54,49,51,52,51,50,52,51,52,51,54,53,51,52,54,51,51,53,51,52,52,52,51,52,55,53,63,74,74,109

Mean predicted aligned error: 8.12 Å